Protein AF-A0A024VUX6-F1 (afdb_monomer_lite)

pLDDT: mean 78.44, std 12.36, range [41.94, 90.44]

Structure (mmCIF, N/CA/C/O backbone):
data_AF-A0A024VUX6-F1
#
_entry.id   AF-A0A024VUX6-F1
#
loop_
_atom_site.group_PDB
_atom_site.id
_atom_site.type_symbol
_atom_site.label_atom_id
_atom_site.label_alt_id
_atom_site.label_comp_id
_atom_site.label_asym_id
_atom_site.label_entity_id
_atom_site.label_seq_id
_atom_site.pdbx_PDB_ins_code
_atom_site.Cartn_x
_atom_site.Cartn_y
_atom_site.Cartn_z
_atom_site.occupancy
_atom_site.B_iso_or_equiv
_atom_site.auth_seq_id
_atom_site.auth_comp_id
_atom_site.auth_asym_id
_atom_site.auth_atom_id
_atom_site.pdbx_PDB_model_num
ATOM 1 N N . MET A 1 1 ? 24.311 6.278 -41.462 1.00 42.78 1 MET A N 1
ATOM 2 C CA . MET A 1 1 ? 23.568 5.343 -40.582 1.00 42.78 1 MET A CA 1
ATOM 3 C C . MET A 1 1 ? 23.571 5.803 -39.113 1.00 42.78 1 MET A C 1
ATOM 5 O O . MET A 1 1 ? 24.104 5.105 -38.269 1.00 42.78 1 MET A O 1
ATOM 9 N N . LYS A 1 2 ? 22.977 6.961 -38.770 1.00 48.94 2 LYS A N 1
ATOM 10 C CA . LYS A 1 2 ? 22.887 7.435 -37.363 1.00 48.94 2 LYS A CA 1
ATOM 11 C C . LYS A 1 2 ? 21.457 7.532 -36.806 1.00 48.94 2 LYS A C 1
ATOM 13 O O . LYS A 1 2 ? 21.286 7.670 -35.607 1.00 48.94 2 LYS A O 1
ATOM 18 N N . LYS A 1 3 ? 20.426 7.415 -37.655 1.00 47.94 3 LYS A N 1
ATOM 19 C CA . LYS A 1 3 ? 19.018 7.542 -37.236 1.00 47.94 3 LYS A CA 1
ATOM 20 C C . LYS A 1 3 ? 18.404 6.259 -36.659 1.00 47.94 3 LYS A C 1
ATOM 22 O O . LYS A 1 3 ? 17.421 6.362 -35.949 1.00 47.94 3 LYS A O 1
ATOM 27 N N . LYS A 1 4 ? 18.968 5.070 -36.922 1.00 41.94 4 LYS A N 1
ATOM 28 C CA . LYS A 1 4 ? 18.386 3.789 -36.463 1.00 41.94 4 LYS A CA 1
ATOM 29 C C . LYS A 1 4 ? 18.507 3.543 -34.949 1.00 41.94 4 LYS A C 1
ATOM 31 O O . LYS A 1 4 ? 17.665 2.838 -34.418 1.00 41.94 4 LYS A O 1
ATOM 36 N N . ASN A 1 5 ? 19.487 4.142 -34.265 1.00 52.22 5 ASN A N 1
ATOM 37 C CA . ASN A 1 5 ? 19.707 3.900 -32.830 1.00 52.22 5 ASN A CA 1
ATOM 38 C C . ASN A 1 5 ? 18.845 4.763 -31.902 1.00 52.22 5 ASN A C 1
ATOM 40 O O . ASN A 1 5 ? 18.552 4.326 -30.802 1.00 52.22 5 ASN A O 1
ATOM 44 N N . ILE A 1 6 ? 18.422 5.959 -32.324 1.00 54.38 6 ILE A N 1
ATOM 45 C CA . ILE A 1 6 ? 17.658 6.860 -31.443 1.00 54.38 6 ILE A CA 1
ATOM 46 C C . ILE A 1 6 ? 16.263 6.285 -31.175 1.00 54.38 6 ILE A C 1
ATOM 48 O O . ILE A 1 6 ? 15.840 6.236 -30.032 1.00 54.38 6 ILE A O 1
ATOM 52 N N . TYR A 1 7 ? 15.596 5.764 -32.209 1.00 53.47 7 TYR A N 1
ATOM 53 C CA 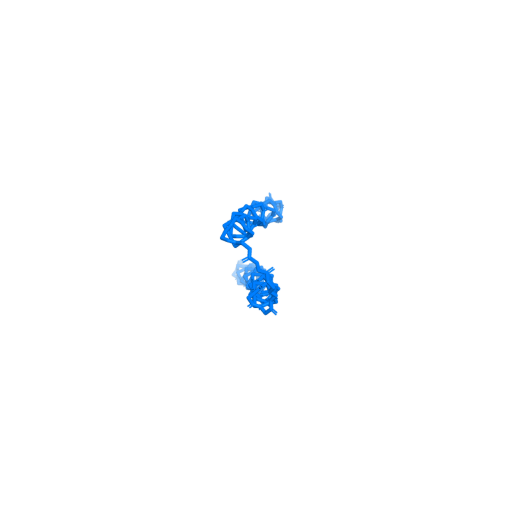. TYR A 1 7 ? 14.265 5.167 -32.065 1.00 53.47 7 TYR A CA 1
ATOM 54 C C . TYR A 1 7 ? 14.258 3.886 -31.221 1.00 53.47 7 TYR A C 1
ATOM 56 O O . TYR A 1 7 ? 13.272 3.624 -30.549 1.00 53.47 7 TYR A O 1
ATOM 64 N N . LEU A 1 8 ? 15.334 3.090 -31.245 1.00 54.47 8 LEU A N 1
ATOM 65 C CA . LEU A 1 8 ? 15.429 1.874 -30.426 1.00 54.47 8 LEU A CA 1
ATOM 66 C C . LEU A 1 8 ? 15.575 2.209 -28.937 1.00 54.47 8 LEU A C 1
ATOM 68 O O . LEU A 1 8 ? 14.877 1.624 -28.120 1.00 54.47 8 LEU A O 1
ATOM 72 N N . VAL A 1 9 ? 16.406 3.202 -28.606 1.00 59.59 9 VAL A N 1
ATOM 73 C CA . VAL A 1 9 ? 16.569 3.686 -27.224 1.00 59.59 9 VAL A CA 1
ATOM 74 C C . VAL A 1 9 ? 15.270 4.302 -26.697 1.00 59.59 9 VAL A C 1
ATOM 76 O O . VAL A 1 9 ? 14.908 4.076 -25.548 1.00 59.59 9 VAL A O 1
ATOM 79 N N . ASP A 1 10 ? 14.541 5.039 -27.540 1.00 60.62 10 ASP A N 1
ATOM 80 C CA . ASP A 1 10 ? 13.271 5.674 -27.163 1.00 60.62 10 ASP A CA 1
ATOM 81 C C . ASP A 1 10 ? 12.168 4.635 -26.887 1.00 60.62 10 ASP A C 1
ATOM 83 O O . ASP A 1 10 ? 11.417 4.754 -25.921 1.00 60.62 10 ASP A O 1
ATOM 87 N N . VAL A 1 11 ? 12.103 3.568 -27.694 1.00 62.88 11 VAL A N 1
ATOM 88 C CA . VAL A 1 11 ? 11.150 2.461 -27.504 1.00 62.88 11 VAL A CA 1
ATOM 89 C C . VAL A 1 11 ? 11.479 1.652 -26.245 1.00 62.88 11 VAL A C 1
ATOM 91 O O . VAL A 1 11 ? 10.583 1.411 -25.439 1.00 62.88 11 VAL A O 1
ATOM 94 N N . GLU A 1 12 ? 12.749 1.296 -26.023 1.00 64.94 12 GLU A N 1
ATOM 95 C CA . GLU A 1 12 ? 13.180 0.581 -24.810 1.00 64.94 12 GLU A CA 1
ATOM 96 C C . GLU A 1 12 ? 12.928 1.407 -23.542 1.00 64.94 12 GLU A C 1
ATOM 98 O O . GLU A 1 12 ? 12.421 0.892 -22.542 1.00 64.94 12 GLU A O 1
ATOM 103 N N . PHE A 1 13 ? 13.209 2.713 -23.583 1.00 68.00 13 PHE A N 1
ATOM 104 C CA . PHE A 1 13 ? 12.919 3.614 -22.471 1.00 68.00 13 PHE A CA 1
ATOM 105 C C . PHE A 1 13 ? 11.417 3.676 -22.176 1.00 68.00 13 PHE A C 1
ATOM 107 O O . PHE A 1 13 ? 11.007 3.620 -21.012 1.00 68.00 13 PHE A O 1
ATOM 114 N N . HIS A 1 14 ? 10.582 3.736 -23.217 1.00 72.31 14 HIS A N 1
ATOM 115 C CA . HIS A 1 14 ? 9.136 3.797 -23.053 1.00 72.31 14 HIS A CA 1
ATOM 116 C C . HIS A 1 14 ? 8.558 2.498 -22.469 1.00 72.31 14 HIS A C 1
ATOM 118 O O . HIS A 1 14 ? 7.685 2.563 -21.597 1.00 72.31 14 HIS A O 1
ATOM 124 N N . GLU A 1 15 ? 9.075 1.336 -22.882 1.00 77.06 15 GLU A N 1
ATOM 125 C CA . GLU A 1 15 ? 8.717 0.028 -22.322 1.00 77.06 15 GLU A CA 1
ATOM 126 C C . GLU A 1 15 ? 9.129 -0.102 -20.851 1.00 77.06 15 GLU A C 1
ATOM 128 O O . GLU A 1 15 ? 8.326 -0.540 -20.019 1.00 77.06 15 GLU A O 1
ATOM 133 N N . ILE A 1 16 ? 10.343 0.341 -20.498 1.00 77.62 16 ILE A N 1
ATOM 134 C CA . ILE A 1 16 ? 10.820 0.361 -19.108 1.00 77.62 16 ILE A CA 1
ATOM 135 C C . ILE A 1 16 ? 9.915 1.259 -18.261 1.00 77.62 16 ILE A C 1
ATOM 137 O O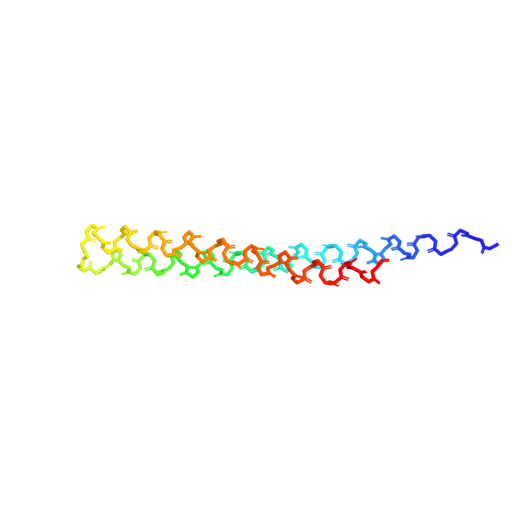 . ILE A 1 16 ? 9.447 0.838 -17.200 1.00 77.62 16 ILE A O 1
ATOM 141 N N . TRP A 1 17 ? 9.621 2.475 -18.724 1.00 78.50 17 TRP A N 1
ATOM 142 C CA . TRP A 1 17 ? 8.792 3.432 -17.991 1.00 78.50 17 TRP A CA 1
ATOM 143 C C . TRP A 1 17 ? 7.358 2.922 -17.789 1.00 78.50 17 TRP A C 1
ATOM 145 O O . TRP A 1 17 ? 6.808 2.996 -16.684 1.00 78.50 17 TRP A O 1
ATOM 155 N N . TYR A 1 18 ? 6.772 2.331 -18.834 1.00 79.56 18 TYR A N 1
ATOM 156 C CA . TYR A 1 18 ? 5.452 1.711 -18.774 1.00 79.56 18 TYR A CA 1
ATOM 157 C C . TYR A 1 18 ? 5.425 0.523 -17.802 1.00 79.56 18 TYR A C 1
ATOM 159 O O . TYR A 1 18 ? 4.541 0.439 -16.946 1.00 79.56 18 TYR A O 1
ATOM 167 N N . GLY A 1 19 ? 6.430 -0.357 -17.860 1.00 81.75 19 GLY A N 1
ATOM 168 C CA . GLY A 1 19 ? 6.571 -1.486 -16.940 1.00 81.75 19 GLY A CA 1
ATOM 169 C C . GLY A 1 19 ? 6.697 -1.049 -15.478 1.00 81.75 19 GLY A C 1
ATOM 170 O O . GLY A 1 19 ? 6.040 -1.616 -14.601 1.00 81.75 19 GLY A O 1
ATOM 171 N N . CYS A 1 20 ? 7.480 -0.001 -15.214 1.00 79.81 20 CYS A N 1
ATOM 172 C CA . CYS A 1 20 ? 7.644 0.575 -13.879 1.00 79.81 20 CYS A CA 1
ATOM 173 C C . CYS A 1 20 ? 6.326 1.160 -13.347 1.00 79.81 20 CYS A C 1
ATOM 175 O O . CYS A 1 20 ? 5.921 0.867 -12.219 1.00 79.81 20 CYS A O 1
ATOM 177 N N . THR A 1 21 ? 5.622 1.937 -14.172 1.00 81.19 21 THR A N 1
ATOM 178 C CA . THR A 1 21 ? 4.345 2.567 -13.801 1.00 81.19 21 THR A CA 1
ATOM 179 C C . THR A 1 21 ? 3.271 1.521 -13.512 1.00 81.19 21 THR A C 1
ATOM 181 O O . THR A 1 21 ? 2.612 1.582 -12.474 1.00 81.19 21 THR A O 1
ATOM 184 N N . ASN A 1 22 ? 3.156 0.496 -14.36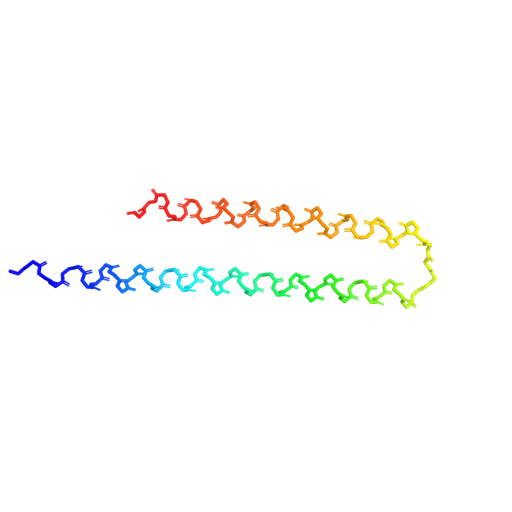2 1.00 85.81 22 ASN A N 1
ATOM 185 C CA . ASN A 1 22 ? 2.237 -0.620 -14.137 1.00 85.81 22 ASN A CA 1
ATOM 186 C C . ASN A 1 22 ? 2.560 -1.398 -12.859 1.00 85.81 22 ASN A C 1
ATOM 188 O O . ASN A 1 22 ? 1.649 -1.788 -12.127 1.00 85.81 22 ASN A O 1
ATOM 192 N N . TYR A 1 23 ? 3.842 -1.631 -12.569 1.00 84.75 23 TYR A N 1
ATOM 193 C CA . TYR A 1 23 ? 4.239 -2.298 -11.333 1.00 84.75 23 TYR A CA 1
ATOM 194 C C . TYR A 1 23 ? 3.878 -1.468 -10.094 1.00 84.75 23 TYR A C 1
ATOM 196 O O . TYR A 1 23 ? 3.334 -2.023 -9.140 1.00 84.75 23 TYR A O 1
ATOM 204 N N . ILE A 1 24 ? 4.126 -0.151 -10.114 1.00 83.44 24 ILE A N 1
ATOM 205 C CA . ILE A 1 24 ? 3.719 0.756 -9.026 1.00 83.44 24 ILE A CA 1
ATOM 206 C C . ILE A 1 24 ? 2.205 0.691 -8.838 1.00 83.44 24 ILE A C 1
ATOM 208 O O . ILE A 1 24 ? 1.750 0.439 -7.727 1.00 83.44 24 ILE A O 1
ATOM 212 N N . GLY A 1 25 ? 1.437 0.857 -9.919 1.00 84.25 25 GLY A N 1
ATOM 213 C CA . GLY A 1 25 ? -0.024 0.837 -9.873 1.00 84.25 25 GLY A CA 1
ATOM 214 C C . GLY A 1 25 ? -0.573 -0.454 -9.268 1.00 84.25 25 GLY A C 1
ATOM 215 O O . GLY A 1 25 ? -1.388 -0.400 -8.351 1.00 84.25 25 GLY A O 1
ATOM 216 N N . LYS A 1 26 ? -0.064 -1.618 -9.701 1.00 88.88 26 LYS A N 1
ATOM 217 C CA . LYS A 1 26 ? -0.454 -2.917 -9.127 1.00 88.88 26 LYS A CA 1
ATOM 218 C C . LYS A 1 26 ? -0.126 -3.017 -7.641 1.00 88.88 26 LYS A C 1
ATOM 220 O O . LYS A 1 26 ? -0.972 -3.439 -6.864 1.00 88.88 26 LYS A O 1
ATOM 225 N N . LYS A 1 27 ? 1.078 -2.601 -7.232 1.00 85.19 27 LYS A N 1
ATOM 226 C CA . LYS A 1 27 ? 1.465 -2.635 -5.816 1.00 85.19 27 LYS A CA 1
ATOM 227 C C . LYS A 1 27 ? 0.585 -1.731 -4.964 1.00 85.19 27 LYS A C 1
ATOM 229 O O . LYS A 1 27 ? 0.151 -2.177 -3.911 1.00 85.19 27 LYS A O 1
ATOM 234 N N . LEU A 1 28 ? 0.302 -0.511 -5.418 1.00 83.25 28 LEU A N 1
ATOM 235 C CA . LEU A 1 28 ? -0.588 0.415 -4.716 1.00 83.25 28 LEU A CA 1
ATOM 236 C C . LEU A 1 28 ? -2.000 -0.161 -4.561 1.00 83.25 28 LEU A C 1
ATOM 238 O O . LEU A 1 28 ? -2.539 -0.130 -3.457 1.00 83.25 28 LEU A O 1
ATOM 242 N N . LEU A 1 29 ? -2.544 -0.765 -5.620 1.00 87.06 29 LEU A N 1
ATOM 243 C CA . LEU A 1 29 ? -3.860 -1.402 -5.589 1.00 87.06 29 LEU A CA 1
ATOM 244 C C . LEU A 1 29 ? -3.922 -2.588 -4.612 1.00 87.06 29 LEU A C 1
ATOM 246 O O . LEU A 1 29 ? -4.856 -2.675 -3.819 1.00 87.06 29 LEU A O 1
ATOM 250 N N . ASP A 1 30 ? -2.927 -3.483 -4.631 1.00 88.75 30 ASP A N 1
ATOM 251 C CA . ASP A 1 30 ? -2.876 -4.640 -3.722 1.00 88.75 30 ASP A CA 1
ATOM 252 C C . ASP A 1 30 ? -2.925 -4.202 -2.245 1.00 88.75 30 ASP A C 1
ATOM 254 O O . ASP A 1 30 ? -3.584 -4.825 -1.409 1.00 88.75 30 ASP A O 1
ATOM 258 N N . ILE A 1 31 ? -2.227 -3.112 -1.920 1.00 85.38 31 ILE A N 1
ATOM 259 C CA . ILE A 1 31 ? -2.165 -2.543 -0.569 1.00 85.38 31 ILE A CA 1
ATOM 260 C C . ILE A 1 31 ? -3.497 -1.911 -0.181 1.00 85.38 31 ILE A C 1
ATOM 262 O O . ILE A 1 31 ? -3.987 -2.144 0.922 1.00 85.38 31 ILE A O 1
ATOM 266 N N . GLU A 1 32 ? -4.074 -1.108 -1.075 1.00 85.69 32 GLU A N 1
ATOM 267 C CA . GLU A 1 32 ? -5.363 -0.460 -0.851 1.00 85.69 32 GLU A CA 1
ATOM 268 C C . GLU A 1 32 ? -6.449 -1.502 -0.579 1.00 85.69 32 GLU A C 1
ATOM 270 O O . GLU A 1 32 ? -7.200 -1.369 0.388 1.00 85.69 32 GLU A O 1
ATOM 275 N N . LEU A 1 33 ? -6.479 -2.582 -1.365 1.00 90.44 33 LEU A N 1
ATOM 276 C CA . LEU A 1 33 ? -7.400 -3.697 -1.157 1.00 90.44 33 LEU A CA 1
ATOM 277 C C . LEU A 1 33 ? -7.163 -4.376 0.193 1.00 90.44 33 LEU A C 1
ATOM 279 O O . LEU A 1 33 ? -8.114 -4.606 0.941 1.00 90.44 33 LEU A O 1
ATOM 283 N N . LYS A 1 34 ? -5.903 -4.669 0.536 1.00 90.12 34 LYS A N 1
ATOM 284 C CA . LYS A 1 34 ? -5.547 -5.284 1.820 1.00 90.12 34 LYS A CA 1
ATOM 285 C C . LYS A 1 34 ? -6.035 -4.444 3.005 1.00 90.12 34 LYS A C 1
ATOM 287 O O . LYS A 1 34 ? -6.740 -4.970 3.864 1.00 90.12 34 LYS A O 1
ATOM 292 N N . TYR A 1 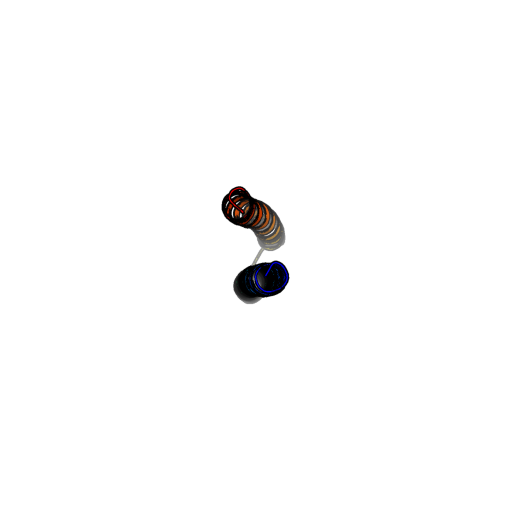35 ? -5.692 -3.158 3.047 1.00 87.88 35 TYR A N 1
ATOM 293 C CA . TYR A 1 35 ? -6.020 -2.303 4.190 1.00 87.88 35 TYR A CA 1
ATOM 294 C C . TYR A 1 35 ? -7.493 -1.913 4.250 1.00 87.88 35 TYR A C 1
ATOM 296 O O . TYR A 1 35 ? -8.057 -1.815 5.338 1.00 87.88 35 TYR A O 1
ATOM 304 N N . THR A 1 36 ? -8.158 -1.780 3.103 1.00 86.75 36 THR A N 1
ATOM 305 C CA . THR A 1 36 ? -9.619 -1.639 3.062 1.00 86.75 36 THR A CA 1
ATOM 306 C C . THR A 1 36 ? -10.307 -2.862 3.669 1.00 86.75 36 THR A C 1
ATOM 308 O O . THR A 1 36 ? -11.208 -2.723 4.494 1.00 86.75 36 THR A O 1
ATOM 311 N N . ASN A 1 37 ? -9.864 -4.070 3.311 1.00 88.50 37 ASN A N 1
ATOM 312 C CA . ASN A 1 37 ? -10.450 -5.307 3.827 1.00 88.50 37 ASN A CA 1
ATOM 313 C C . ASN A 1 37 ? -10.212 -5.484 5.330 1.00 88.50 37 ASN A C 1
ATOM 315 O O . ASN A 1 37 ? -11.132 -5.836 6.066 1.00 88.50 37 ASN A O 1
ATOM 319 N N . GLU A 1 38 ? -8.999 -5.210 5.799 1.00 88.38 38 GLU A N 1
ATOM 320 C CA . GLU A 1 38 ? -8.672 -5.229 7.225 1.00 88.38 38 GLU A CA 1
ATOM 321 C C . GLU A 1 38 ? -9.477 -4.174 8.009 1.00 88.38 38 GLU A C 1
ATOM 323 O O . GLU A 1 38 ? -10.009 -4.482 9.076 1.00 88.38 38 GLU A O 1
ATOM 328 N N . PHE A 1 39 ? -9.656 -2.963 7.467 1.00 85.81 39 PHE A N 1
ATOM 329 C CA . PHE A 1 39 ? -10.514 -1.942 8.072 1.00 85.81 39 PHE A CA 1
ATOM 330 C C . PHE A 1 39 ? -11.977 -2.392 8.161 1.00 85.81 39 PHE A C 1
ATOM 332 O O . PHE A 1 39 ? -12.605 -2.261 9.210 1.00 85.81 39 PHE A O 1
ATOM 339 N N . ASN A 1 40 ? -12.512 -2.979 7.089 1.00 85.06 40 ASN A N 1
ATOM 340 C CA . ASN A 1 40 ? -13.862 -3.541 7.086 1.00 85.06 40 ASN A CA 1
ATOM 341 C C . ASN A 1 40 ? -14.002 -4.675 8.111 1.00 85.06 40 ASN A C 1
ATOM 343 O O . ASN A 1 40 ? -15.021 -4.770 8.790 1.00 85.06 40 ASN A O 1
ATOM 347 N N . SER A 1 41 ? -12.971 -5.509 8.273 1.00 85.19 41 SER A N 1
ATOM 348 C CA . SER A 1 41 ? -12.951 -6.545 9.308 1.00 85.19 41 SER A CA 1
ATOM 349 C C . SER A 1 41 ? -12.979 -5.952 10.715 1.00 85.19 41 SER A C 1
ATOM 351 O O . SER A 1 41 ? -13.639 -6.519 11.583 1.00 85.19 41 SER A O 1
ATOM 353 N N . LEU A 1 42 ? -12.293 -4.828 10.949 1.00 84.19 42 LEU A N 1
ATOM 354 C CA . LEU A 1 42 ? -12.345 -4.131 12.234 1.00 84.19 42 LEU A CA 1
ATOM 355 C C . LEU A 1 42 ? -13.757 -3.629 12.525 1.00 84.19 42 LEU A C 1
ATOM 357 O O . LEU A 1 42 ? -14.246 -3.860 13.624 1.00 84.19 42 LEU A O 1
ATOM 361 N N . LEU A 1 43 ? -14.439 -3.033 11.540 1.00 81.00 43 LEU A N 1
ATOM 362 C CA . LEU A 1 43 ? -15.818 -2.547 11.691 1.00 81.00 43 LEU A CA 1
ATOM 363 C C . LEU A 1 43 ? -16.833 -3.653 12.035 1.00 81.00 43 LEU A C 1
ATOM 365 O O . LEU A 1 43 ? -17.880 -3.356 12.603 1.00 81.00 43 LEU A O 1
ATOM 369 N N . ASN A 1 44 ? -16.525 -4.915 11.729 1.00 80.44 44 ASN A N 1
ATOM 370 C CA . ASN A 1 44 ? -17.390 -6.064 12.015 1.00 80.44 44 ASN A CA 1
ATOM 371 C C . ASN A 1 44 ? -17.156 -6.698 13.401 1.00 80.44 44 ASN A C 1
ATOM 373 O O . ASN A 1 44 ? -17.761 -7.722 13.714 1.00 80.44 44 ASN A O 1
ATOM 377 N N . GLN A 1 45 ? -16.269 -6.135 14.224 1.00 81.06 45 GLN A N 1
ATOM 378 C CA . GLN A 1 45 ? -15.953 -6.623 15.574 1.00 81.06 45 GLN A CA 1
ATOM 379 C C . GLN A 1 45 ? -16.408 -5.618 16.638 1.00 81.06 45 GLN A C 1
ATOM 381 O O . GLN A 1 45 ? -16.823 -4.517 16.305 1.00 81.06 45 GLN A O 1
ATOM 386 N N . GLU A 1 46 ? -16.318 -5.948 17.925 1.00 80.69 46 GLU A N 1
ATOM 387 C CA . GLU A 1 46 ? -16.420 -4.931 18.976 1.00 80.69 46 GLU A CA 1
ATOM 388 C C . GLU A 1 46 ? -15.076 -4.188 19.061 1.00 80.69 46 GLU A C 1
ATOM 390 O O . GLU A 1 46 ? -14.035 -4.793 19.318 1.00 80.69 46 GLU A O 1
ATOM 395 N N . HIS A 1 47 ? -15.063 -2.886 18.772 1.00 78.81 47 HIS A N 1
ATOM 396 C CA . HIS A 1 47 ? -13.835 -2.097 18.665 1.00 78.81 47 HIS A CA 1
ATOM 397 C C . HIS A 1 47 ? -13.966 -0.758 19.379 1.00 78.81 47 HIS A C 1
ATOM 399 O O . HIS A 1 47 ? -15.010 -0.108 19.374 1.00 78.81 47 HIS A O 1
ATOM 405 N N . THR A 1 48 ? -12.861 -0.301 19.964 1.00 83.44 48 THR A N 1
ATOM 406 C CA . THR A 1 48 ? -12.802 1.034 20.556 1.00 83.44 48 THR A CA 1
ATOM 407 C C . THR A 1 48 ? -12.426 2.069 19.500 1.00 83.44 48 THR A C 1
ATOM 409 O O . THR A 1 48 ? -11.722 1.782 18.526 1.00 83.44 48 THR A O 1
ATOM 412 N N . PHE A 1 49 ? -12.802 3.325 19.740 1.00 82.81 49 PHE A N 1
ATOM 413 C CA . PHE A 1 49 ? -12.308 4.463 18.960 1.00 82.81 49 PHE A CA 1
ATOM 414 C C . PHE A 1 49 ? -10.770 4.475 18.848 1.00 82.81 49 PHE A C 1
ATOM 416 O O . PHE A 1 49 ? -10.213 4.847 17.814 1.00 82.81 49 PHE A O 1
ATOM 423 N N . HIS A 1 50 ? -10.075 4.016 19.894 1.00 86.25 50 HIS A N 1
ATOM 424 C CA . HIS A 1 50 ? -8.620 3.910 19.906 1.00 86.25 50 HIS A CA 1
ATOM 425 C C . HIS A 1 50 ? -8.100 2.885 18.885 1.00 86.25 50 HIS A C 1
ATOM 427 O O . HIS A 1 50 ? -7.129 3.174 18.187 1.00 86.25 50 HIS A O 1
ATOM 433 N N . ASN A 1 51 ? -8.770 1.738 18.722 1.00 84.19 51 ASN A N 1
ATOM 434 C CA . ASN A 1 51 ? -8.395 0.733 17.720 1.00 84.19 51 ASN A CA 1
ATOM 435 C C . ASN A 1 51 ? -8.492 1.299 16.297 1.00 84.19 51 ASN A C 1
ATOM 437 O O . ASN A 1 51 ? -7.535 1.194 15.532 1.00 84.19 51 ASN A O 1
ATOM 441 N N . ILE A 1 52 ? -9.603 1.972 15.974 1.00 84.94 52 ILE A N 1
ATOM 442 C CA . ILE A 1 52 ? -9.808 2.622 14.669 1.00 84.94 52 ILE A CA 1
ATOM 443 C C . ILE A 1 52 ? -8.733 3.685 14.416 1.00 84.94 52 ILE A C 1
ATOM 445 O O . ILE A 1 52 ? -8.144 3.742 13.333 1.00 84.94 52 ILE A O 1
ATOM 449 N N . LYS A 1 53 ? -8.463 4.535 15.415 1.00 87.06 53 LYS A N 1
ATOM 450 C CA . LYS A 1 53 ? -7.451 5.591 15.317 1.00 87.06 53 LYS A CA 1
ATOM 451 C C . LYS A 1 53 ? -6.067 5.002 15.042 1.00 87.06 53 LYS A C 1
ATOM 453 O O . LYS A 1 53 ? -5.405 5.439 14.104 1.00 87.06 53 LYS A O 1
ATOM 458 N N . ASN A 1 54 ? -5.645 4.009 15.823 1.00 88.31 54 ASN A N 1
ATOM 459 C CA . ASN A 1 54 ? -4.333 3.380 15.667 1.00 88.31 54 ASN A CA 1
ATOM 460 C C . ASN A 1 54 ? -4.192 2.699 14.308 1.00 88.31 54 ASN A C 1
ATOM 462 O O . ASN A 1 54 ? -3.152 2.825 13.667 1.00 88.31 54 ASN A O 1
ATOM 466 N N . TYR A 1 55 ? -5.251 2.043 13.837 1.00 87.75 55 TYR A N 1
ATOM 467 C CA . TYR A 1 55 ? -5.247 1.401 12.533 1.00 87.75 55 TYR A CA 1
ATOM 468 C C . TYR A 1 55 ? -5.071 2.406 11.383 1.00 87.75 55 TYR A C 1
ATOM 470 O O . TYR A 1 55 ? -4.270 2.179 10.476 1.00 87.75 55 TYR A O 1
ATOM 478 N N . LYS A 1 56 ? -5.733 3.571 11.449 1.00 86.81 56 LYS A N 1
ATOM 479 C CA . LYS A 1 56 ? -5.506 4.659 10.482 1.00 86.81 56 LYS A CA 1
ATOM 480 C C . LYS A 1 56 ? -4.054 5.138 10.481 1.00 86.81 56 LYS A C 1
ATOM 482 O O . LYS A 1 56 ? -3.474 5.296 9.409 1.00 86.81 56 LYS A O 1
ATOM 487 N N . PHE A 1 57 ? -3.461 5.349 11.658 1.00 88.94 57 PHE A N 1
ATOM 488 C CA . PHE A 1 57 ? -2.048 5.734 11.759 1.00 88.94 57 PHE A CA 1
ATOM 489 C C . PHE A 1 57 ? -1.123 4.675 11.158 1.00 88.94 57 PHE A C 1
ATOM 491 O O . PHE A 1 57 ? -0.225 5.017 10.394 1.00 88.94 57 PHE A O 1
ATOM 498 N N . PHE A 1 58 ? -1.378 3.398 11.441 1.00 89.12 58 PHE A N 1
ATOM 499 C CA . PHE A 1 58 ? -0.629 2.285 10.865 1.00 89.12 58 PHE A CA 1
ATOM 500 C C . PHE A 1 58 ? -0.690 2.266 9.328 1.00 89.12 58 PHE A C 1
ATOM 502 O O . PHE A 1 58 ? 0.345 2.111 8.676 1.00 89.12 58 PHE A O 1
ATOM 509 N N . CYS A 1 59 ? -1.872 2.489 8.742 1.00 85.75 59 CYS A N 1
ATOM 510 C CA . CYS A 1 59 ? -2.036 2.559 7.287 1.00 85.75 59 CYS A CA 1
ATOM 511 C C . CYS A 1 59 ? -1.223 3.707 6.671 1.00 85.75 59 CYS A C 1
ATOM 513 O O . CYS A 1 59 ? -0.540 3.505 5.669 1.00 85.75 59 CYS A O 1
ATOM 515 N N . ILE A 1 60 ? -1.263 4.896 7.285 1.00 86.38 60 ILE A N 1
ATOM 516 C CA . ILE A 1 60 ? -0.508 6.073 6.824 1.00 86.38 60 ILE A CA 1
ATOM 517 C C . ILE A 1 60 ? 0.997 5.793 6.857 1.00 86.38 60 ILE A C 1
ATOM 519 O O . ILE A 1 60 ? 1.673 5.987 5.850 1.00 86.38 60 ILE A O 1
ATOM 523 N N . VAL A 1 61 ? 1.513 5.301 7.988 1.00 89.81 61 VAL A N 1
ATOM 524 C CA . VAL A 1 61 ? 2.942 4.987 8.144 1.00 89.81 61 VAL A CA 1
ATOM 525 C C . VAL A 1 61 ? 3.383 3.953 7.113 1.00 89.81 61 VAL A C 1
ATOM 527 O O . VAL A 1 61 ? 4.379 4.161 6.424 1.00 89.81 61 VAL A O 1
ATOM 530 N N . THR A 1 62 ? 2.610 2.880 6.937 1.00 87.62 62 THR A N 1
ATOM 531 C CA . THR A 1 62 ? 2.962 1.852 5.953 1.00 87.62 62 THR A CA 1
ATOM 532 C C . THR A 1 62 ? 2.980 2.418 4.532 1.00 87.62 62 THR A C 1
ATOM 534 O O . THR A 1 62 ? 3.878 2.104 3.753 1.00 87.62 62 THR A O 1
ATOM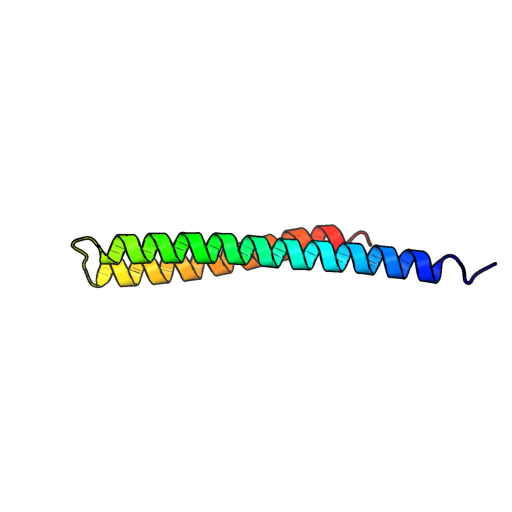 537 N N . PHE A 1 63 ? 2.030 3.289 4.184 1.00 84.19 63 PHE A N 1
ATOM 538 C CA . PHE A 1 63 ? 2.010 3.918 2.867 1.00 84.19 63 PHE A CA 1
ATOM 539 C C . PHE A 1 63 ? 3.258 4.780 2.613 1.00 84.19 63 PHE A C 1
ATOM 541 O O . PHE A 1 63 ? 3.843 4.711 1.531 1.00 84.19 63 PHE A O 1
ATOM 548 N N . GLU A 1 64 ? 3.706 5.548 3.611 1.00 86.62 64 GLU A N 1
ATOM 549 C CA . GLU A 1 64 ? 4.946 6.332 3.527 1.00 86.62 64 GLU A CA 1
ATOM 550 C C . GLU A 1 64 ? 6.180 5.445 3.313 1.00 86.62 64 GLU A C 1
ATOM 552 O O . GLU A 1 64 ? 6.933 5.657 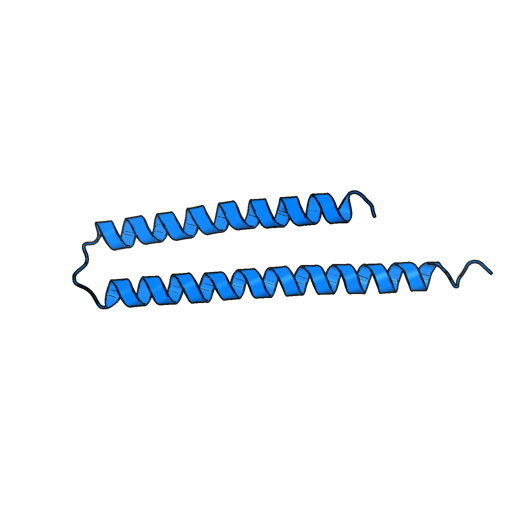2.358 1.00 86.62 64 GLU A O 1
ATOM 557 N N . GLU A 1 65 ? 6.344 4.389 4.115 1.00 89.81 65 GLU A N 1
ATOM 558 C CA . GLU A 1 65 ? 7.464 3.446 3.971 1.00 89.81 65 GLU A CA 1
ATOM 559 C C . GLU A 1 65 ? 7.494 2.779 2.589 1.00 89.81 65 GLU A C 1
ATOM 561 O O . GLU A 1 65 ? 8.555 2.485 2.030 1.00 89.81 65 GLU A O 1
ATOM 566 N N . MET A 1 66 ? 6.322 2.499 2.020 1.00 85.44 66 MET A N 1
ATOM 567 C CA . MET A 1 66 ? 6.218 1.860 0.713 1.00 85.44 66 MET A CA 1
ATOM 568 C C . MET A 1 66 ? 6.568 2.808 -0.427 1.00 85.44 66 MET A C 1
ATOM 570 O O . MET A 1 66 ? 7.253 2.384 -1.362 1.00 85.44 66 MET A O 1
ATOM 574 N N . LYS A 1 67 ? 6.170 4.083 -0.342 1.00 82.69 67 LYS A N 1
ATOM 575 C CA . LYS A 1 67 ? 6.624 5.110 -1.289 1.00 82.69 67 LYS A CA 1
ATOM 576 C C . LYS A 1 67 ? 8.145 5.218 -1.286 1.00 82.69 67 LYS A C 1
ATOM 578 O O . LYS A 1 67 ? 8.749 5.213 -2.356 1.00 82.69 67 LYS A O 1
ATOM 583 N N . GLU A 1 68 ? 8.762 5.250 -0.107 1.00 87.69 68 GLU A N 1
ATOM 584 C CA . GLU A 1 68 ? 10.219 5.321 0.024 1.00 87.69 68 GLU A CA 1
ATOM 585 C C . GLU A 1 68 ? 10.910 4.083 -0.574 1.00 87.69 68 GLU A C 1
ATOM 587 O O . GLU A 1 68 ? 11.850 4.207 -1.363 1.00 87.69 68 GLU A O 1
ATOM 592 N N . LYS A 1 69 ? 10.400 2.877 -0.288 1.00 87.69 69 LYS A N 1
ATOM 593 C CA . LYS A 1 69 ? 10.903 1.626 -0.883 1.00 87.69 69 LYS A CA 1
ATOM 594 C C . LYS A 1 69 ? 10.803 1.632 -2.409 1.00 87.69 69 LYS A C 1
ATOM 596 O O . LYS A 1 69 ? 11.770 1.273 -3.079 1.00 87.69 69 LYS A O 1
ATOM 601 N N . LEU A 1 70 ? 9.661 2.041 -2.965 1.00 83.00 70 LEU A N 1
ATOM 602 C CA . LEU A 1 70 ? 9.472 2.131 -4.416 1.00 83.00 70 LEU A CA 1
ATOM 603 C C . LEU A 1 70 ? 10.426 3.155 -5.033 1.00 83.00 70 LEU A C 1
ATOM 605 O O . LEU A 1 70 ? 11.094 2.838 -6.016 1.00 83.00 70 LEU A O 1
ATOM 609 N N . TYR A 1 71 ? 10.541 4.341 -4.434 1.00 83.06 71 TYR A N 1
ATOM 610 C CA . TYR A 1 71 ? 11.487 5.361 -4.873 1.00 83.06 71 TYR A CA 1
ATOM 611 C C . TYR A 1 71 ? 12.918 4.815 -4.919 1.00 83.06 71 TYR A C 1
ATOM 613 O O . TYR A 1 71 ? 13.586 4.959 -5.939 1.00 83.06 71 TYR A O 1
ATOM 621 N N . ASN A 1 72 ? 13.365 4.121 -3.870 1.00 85.75 72 ASN A N 1
ATOM 622 C CA . ASN A 1 72 ? 14.706 3.543 -3.814 1.00 85.75 72 ASN A CA 1
ATOM 623 C C . ASN A 1 72 ? 14.930 2.466 -4.888 1.00 85.75 72 ASN A C 1
ATOM 625 O O . ASN A 1 72 ? 15.957 2.491 -5.563 1.00 85.75 72 ASN A O 1
ATOM 629 N N . ILE A 1 73 ? 13.957 1.573 -5.114 1.00 83.19 73 ILE A N 1
ATOM 630 C CA . ILE A 1 73 ? 14.030 0.553 -6.177 1.00 83.19 73 ILE A CA 1
ATOM 631 C C . ILE A 1 73 ? 14.229 1.208 -7.547 1.00 83.19 73 ILE A C 1
ATOM 633 O O . ILE A 1 73 ? 15.079 0.776 -8.329 1.00 83.19 73 ILE A O 1
ATOM 637 N N . TYR A 1 74 ? 13.449 2.245 -7.851 1.00 76.06 74 TYR A N 1
ATOM 638 C CA . TYR A 1 74 ? 13.528 2.905 -9.149 1.00 76.06 74 TYR A CA 1
ATOM 639 C C . TYR A 1 74 ? 14.752 3.798 -9.273 1.00 76.06 74 TYR A C 1
ATOM 641 O O . TYR A 1 74 ? 15.403 3.770 -10.311 1.00 76.06 74 TYR A O 1
ATOM 649 N N . LYS A 1 75 ? 15.144 4.499 -8.209 1.00 82.06 75 LYS A N 1
ATOM 650 C CA . LYS A 1 75 ? 16.400 5.249 -8.165 1.00 82.06 75 LYS A CA 1
ATOM 651 C C . LYS A 1 75 ? 17.583 4.359 -8.547 1.00 82.06 75 LYS A C 1
ATOM 653 O O . LYS A 1 75 ? 18.361 4.756 -9.403 1.00 82.06 75 LYS A O 1
ATOM 658 N N . THR A 1 76 ? 17.684 3.146 -7.999 1.00 78.94 76 THR A N 1
ATOM 659 C CA . THR A 1 76 ? 18.745 2.195 -8.372 1.00 78.94 76 THR A CA 1
ATOM 660 C C . THR A 1 76 ? 18.619 1.708 -9.818 1.00 78.94 76 THR A C 1
ATOM 662 O O . THR A 1 76 ? 19.620 1.635 -10.522 1.00 78.94 76 THR A O 1
ATOM 665 N N . LYS A 1 77 ? 17.406 1.403 -10.301 1.00 70.56 77 LYS A N 1
ATOM 666 C CA . LYS A 1 77 ? 17.200 0.943 -11.689 1.00 70.56 77 LYS A CA 1
ATOM 667 C C . LYS A 1 77 ? 17.547 2.003 -12.738 1.00 70.56 77 LYS A C 1
ATOM 669 O O . LYS A 1 77 ? 18.098 1.655 -13.774 1.00 70.56 77 LYS A O 1
ATOM 674 N N . PHE A 1 78 ? 17.233 3.268 -12.470 1.00 68.81 78 PHE A N 1
ATOM 675 C CA . PHE A 1 78 ? 17.466 4.381 -13.394 1.00 68.81 78 PHE A CA 1
ATOM 676 C C . PHE A 1 78 ? 18.829 5.064 -13.203 1.00 68.81 78 PHE A C 1
ATOM 678 O O . PHE A 1 78 ? 19.212 5.869 -14.036 1.00 68.81 78 PHE A O 1
ATOM 685 N N . GLN A 1 79 ? 19.589 4.745 -12.149 1.00 64.25 79 GLN A N 1
ATOM 686 C CA . GLN A 1 79 ? 20.963 5.244 -11.964 1.00 64.25 79 GLN A CA 1
ATOM 687 C C . GLN A 1 79 ? 21.967 4.696 -12.990 1.00 64.25 79 GLN A C 1
ATOM 689 O O . GLN A 1 79 ? 23.064 5.236 -13.113 1.00 64.25 79 GLN A O 1
ATOM 694 N N . HIS A 1 80 ? 21.616 3.612 -13.683 1.00 60.06 80 HIS A N 1
ATOM 695 C CA . HIS A 1 80 ? 22.486 2.906 -14.626 1.00 60.06 80 HIS A CA 1
ATOM 696 C C . HIS A 1 80 ? 22.001 2.988 -16.084 1.00 60.06 80 HIS A C 1
ATOM 698 O O . HIS A 1 80 ? 22.531 2.270 -16.931 1.00 60.06 80 HIS A O 1
ATOM 704 N N . ILE A 1 81 ? 21.001 3.834 -16.354 1.00 57.78 81 ILE A N 1
ATOM 705 C CA . ILE A 1 81 ? 20.511 4.197 -17.695 1.00 57.78 81 ILE A CA 1
ATOM 706 C C . ILE A 1 81 ? 21.073 5.578 -18.028 1.00 57.78 81 ILE A C 1
ATOM 708 O O . ILE A 1 81 ? 21.579 5.744 -19.158 1.00 57.78 81 ILE A O 1
#

Radius of gyration: 19.84 Å; chains: 1; bounding box: 41×14×61 Å

Sequence (81 aa):
MKKKNIYLVDVEFHEIWYGCTNYIGKKLLDIELKYTNEFNSLLNQEHTFHNIKNYKFFCIVTFEEMKEKLYNIYKTKFQHI

Organism: NCBI:txid1036724

Secondary structure (DSSP, 8-state):
--SHHHHHHHHHHHHHHHHHHHHHHHHHHHHHHHHHHHHHHHHTS---HHHHHHHHHHHHHHHHHHHHHHHHHHHHHHTT-

Foldseek 3Di:
DPPPPVVVVVVVVVVVVVVLVVVVVVVVVVLVVVLVVVLVVQVVDDDDPVRNVVSVVVSVVVVVVVVVVSVVVVCVVVVVD